Protein AF-A0A656DBI5-F1 (afdb_monomer)

pLDDT: mean 86.2, std 16.29, range [46.56, 98.88]

Nearest PDB structures (foldseek):
  2huc-assembly1_A  TM=2.716E-01  e=6.918E+00  Bacillus cereus
  2ffz-assembly1_A  TM=2.554E-01  e=7.326E+00  Bacillus cereus
  1p6e-assembly1_A  TM=2.555E-01  e=6.534E+00  Bacillus cereus
  1ah7-assembly1_A  TM=2.561E-01  e=8.698E+00  Bacillus cereus

Organism: Kryptobacter tengchongensis (NCBI:txid1643429)

Radius of gyration: 21.52 Å; Cα contacts (8 Å, |Δi|>4): 157; chains: 1; bounding box: 31×45×91 Å

Foldseek 3Di:
DDDDPPPVDPPPPPDQDPVNLLVLLVVLCVVLLNDSVVLVVQLCVQPNQDADQPVPDDDDPPPDAFAATSNRADCDPPPHHLLVQLCVQVVHDSVCLRPPNSSVSNSNSSVVSVVCVVVVHDRPVVVVVVVVVVVVVVVVVVVVD

Structure (mmCIF, N/CA/C/O backbone):
data_AF-A0A656DBI5-F1
#
_entry.id   AF-A0A656DBI5-F1
#
loop_
_atom_site.group_PDB
_atom_site.id
_atom_site.type_symbol
_atom_site.label_atom_id
_atom_site.label_alt_id
_atom_site.label_comp_id
_atom_site.label_asym_id
_atom_site.label_entity_id
_atom_site.label_seq_id
_atom_site.pdbx_PDB_ins_code
_atom_site.Cartn_x
_atom_site.Cartn_y
_atom_site.Cartn_z
_atom_site.occupancy
_atom_site.B_iso_or_equiv
_atom_site.auth_s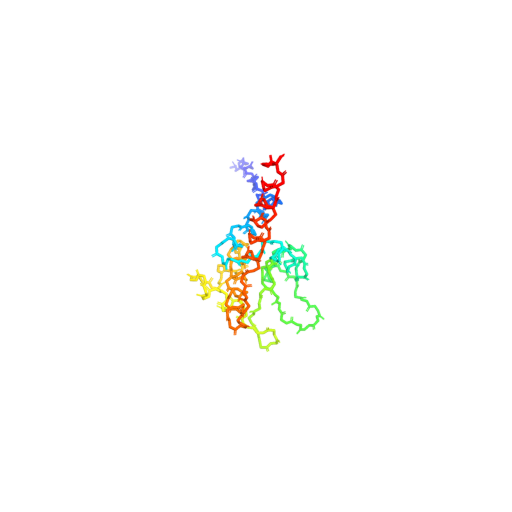eq_id
_atom_site.auth_comp_id
_atom_site.auth_asym_id
_atom_site.auth_atom_id
_atom_site.pdbx_PDB_model_num
ATOM 1 N N . MET A 1 1 ? 15.686 26.513 -46.715 1.00 46.56 1 MET A N 1
ATOM 2 C CA . MET A 1 1 ? 16.765 26.598 -45.704 1.00 46.56 1 MET A CA 1
ATOM 3 C C . MET A 1 1 ? 16.129 26.679 -44.322 1.00 46.56 1 MET A C 1
ATOM 5 O O . MET A 1 1 ? 15.523 27.685 -43.984 1.00 46.56 1 MET A O 1
ATOM 9 N N . ARG A 1 2 ? 16.149 25.558 -43.598 1.00 46.88 2 ARG A N 1
ATOM 10 C CA . ARG A 1 2 ? 15.381 25.271 -42.378 1.00 46.88 2 ARG A CA 1
ATOM 11 C C . ARG A 1 2 ? 16.199 25.726 -41.164 1.00 46.88 2 ARG A C 1
ATOM 13 O O . ARG A 1 2 ? 17.145 25.047 -40.781 1.00 46.88 2 ARG A O 1
ATOM 20 N N . ARG A 1 3 ? 15.895 26.908 -40.619 1.00 49.44 3 ARG A N 1
ATOM 21 C CA . ARG A 1 3 ? 16.578 27.469 -39.443 1.00 49.44 3 ARG A CA 1
ATOM 22 C C . ARG A 1 3 ? 15.831 27.097 -38.157 1.00 49.44 3 ARG A C 1
ATOM 24 O O . ARG A 1 3 ? 14.730 27.571 -37.925 1.00 49.44 3 ARG A O 1
ATOM 31 N N . LEU A 1 4 ? 16.473 26.218 -37.384 1.00 52.12 4 LEU A N 1
ATOM 32 C CA . LEU A 1 4 ? 16.567 26.203 -35.919 1.00 52.12 4 LEU A CA 1
ATOM 33 C C . LEU A 1 4 ? 15.300 26.580 -35.116 1.00 52.12 4 LEU A C 1
ATOM 35 O O . LEU A 1 4 ? 15.145 27.710 -34.669 1.00 52.12 4 LEU A O 1
ATOM 39 N N . ILE A 1 5 ? 14.454 25.587 -34.831 1.00 51.84 5 ILE A N 1
ATOM 40 C CA . ILE A 1 5 ? 13.589 25.594 -33.641 1.00 51.84 5 ILE A CA 1
ATOM 41 C C . ILE A 1 5 ? 14.262 24.656 -32.638 1.00 51.84 5 ILE A C 1
ATOM 43 O O . ILE A 1 5 ? 13.976 23.463 -32.599 1.00 51.84 5 ILE A O 1
ATOM 47 N N . ILE A 1 6 ? 15.220 25.178 -31.873 1.00 51.91 6 ILE A N 1
ATOM 48 C CA . ILE A 1 6 ? 15.664 24.536 -30.630 1.00 51.91 6 ILE A CA 1
ATOM 49 C C . ILE A 1 6 ? 14.805 25.157 -29.529 1.00 51.91 6 ILE A C 1
ATOM 51 O O . ILE A 1 6 ? 15.242 26.013 -28.772 1.00 51.91 6 ILE A O 1
ATOM 55 N N . ILE A 1 7 ? 13.535 24.758 -29.495 1.00 51.81 7 ILE A N 1
ATOM 56 C CA . ILE A 1 7 ? 12.741 24.780 -28.267 1.00 51.81 7 ILE A CA 1
ATOM 57 C C . ILE A 1 7 ? 12.871 23.355 -27.742 1.00 51.81 7 ILE A C 1
ATOM 59 O O . ILE A 1 7 ? 12.021 22.502 -27.977 1.00 51.81 7 ILE A O 1
ATOM 63 N N . PHE A 1 8 ? 14.037 23.055 -27.170 1.00 52.19 8 PHE A N 1
ATOM 64 C CA . PHE A 1 8 ? 14.272 21.783 -26.505 1.00 52.19 8 PHE A CA 1
ATOM 65 C C . PHE A 1 8 ? 13.595 21.898 -25.144 1.00 52.19 8 PHE A C 1
ATOM 67 O O . PHE A 1 8 ? 14.080 22.577 -24.242 1.00 52.19 8 PHE A O 1
ATOM 74 N N . THR A 1 9 ? 12.392 21.346 -25.079 1.00 56.62 9 THR A N 1
ATOM 75 C CA . THR A 1 9 ? 11.499 21.277 -23.929 1.00 56.62 9 THR A CA 1
ATOM 76 C C . THR A 1 9 ? 12.289 20.930 -22.669 1.00 56.62 9 THR A C 1
ATOM 78 O O . THR A 1 9 ? 12.731 19.796 -22.492 1.00 56.62 9 THR A O 1
ATOM 81 N N . LEU A 1 10 ? 12.463 21.908 -21.778 1.00 54.78 10 LEU A N 1
ATOM 82 C CA . LEU A 1 10 ? 12.884 21.662 -20.407 1.00 54.78 10 LEU A CA 1
ATOM 83 C C . LEU A 1 10 ? 11.709 20.955 -19.721 1.00 54.78 10 LEU A C 1
ATOM 85 O O . LEU A 1 10 ? 10.798 21.596 -19.201 1.00 54.78 10 LEU A O 1
ATOM 89 N N . PHE A 1 11 ? 11.665 19.628 -19.824 1.00 58.16 11 PHE A N 1
ATOM 90 C CA . PHE A 1 11 ? 10.709 18.806 -19.096 1.00 58.16 11 PHE A CA 1
ATOM 91 C C . PHE A 1 11 ? 11.060 18.958 -17.612 1.00 58.16 11 PHE A C 1
ATOM 93 O O . PHE A 1 11 ? 12.041 18.387 -17.140 1.00 58.16 11 PHE A O 1
ATOM 100 N N . LEU A 1 12 ? 10.329 19.825 -16.904 1.00 51.56 12 LEU A N 1
ATOM 101 C CA . LEU A 1 12 ? 10.424 19.969 -15.455 1.00 51.56 12 LEU A CA 1
ATOM 102 C C . LEU A 1 12 ? 10.177 18.588 -14.849 1.00 51.56 12 LEU A C 1
ATOM 104 O O . LEU A 1 12 ? 9.055 18.087 -14.867 1.00 51.56 12 LEU A O 1
ATOM 108 N N . TYR A 1 13 ? 11.236 17.951 -14.356 1.00 54.81 13 TYR A N 1
ATOM 109 C CA . TYR A 1 13 ? 11.127 16.692 -13.637 1.00 54.81 13 TYR A CA 1
ATOM 110 C C . TYR A 1 13 ? 10.511 17.012 -12.273 1.00 54.81 13 TYR A C 1
ATOM 112 O O . TYR A 1 13 ? 11.213 17.338 -11.317 1.00 54.81 13 TYR A O 1
ATOM 120 N N . VAL A 1 14 ? 9.181 16.983 -12.192 1.00 59.41 14 VAL A N 1
ATOM 121 C CA . VAL A 1 14 ? 8.465 17.099 -10.920 1.00 59.41 14 VAL A CA 1
ATOM 122 C C . VAL A 1 14 ? 8.581 15.743 -10.225 1.00 59.41 14 VAL A C 1
ATOM 124 O O . VAL A 1 14 ? 7.747 14.861 -10.400 1.00 59.41 14 VAL A O 1
ATOM 127 N N . GLY A 1 15 ? 9.694 15.525 -9.524 1.00 65.56 15 GLY A N 1
ATOM 128 C CA . GLY A 1 15 ? 9.832 14.384 -8.621 1.00 65.56 15 GLY A CA 1
ATOM 129 C C . GLY A 1 15 ? 8.878 14.530 -7.434 1.00 65.56 15 GLY A C 1
ATOM 130 O O . GLY A 1 15 ? 8.561 15.648 -7.030 1.00 65.56 15 GLY A O 1
ATOM 131 N N . VAL A 1 16 ? 8.425 13.412 -6.863 1.00 77.44 16 VAL A N 1
ATOM 132 C CA . VAL A 1 16 ? 7.678 13.428 -5.596 1.00 77.44 16 VAL A CA 1
ATOM 133 C C . VAL A 1 16 ? 8.620 13.915 -4.496 1.00 77.44 16 VAL A C 1
ATOM 135 O O . VAL A 1 16 ? 9.683 13.327 -4.287 1.00 77.44 16 VAL A O 1
ATOM 138 N N . SER A 1 17 ? 8.256 15.002 -3.811 1.00 86.94 17 SER A N 1
ATOM 139 C CA . SER A 1 17 ? 9.034 15.498 -2.676 1.00 86.94 17 SER A CA 1
ATOM 140 C C . SER A 1 17 ? 8.859 14.588 -1.453 1.00 86.94 17 SER A C 1
ATOM 142 O O . SER A 1 17 ? 7.872 13.858 -1.337 1.00 86.94 17 SER A O 1
ATOM 144 N N . ALA A 1 18 ? 9.799 14.636 -0.505 1.00 86.38 18 ALA A N 1
ATOM 145 C CA . ALA A 1 18 ? 9.667 13.889 0.749 1.00 86.38 18 ALA A CA 1
ATOM 146 C C . ALA A 1 18 ? 8.406 14.299 1.538 1.00 86.38 18 ALA A C 1
ATOM 148 O O . ALA A 1 18 ? 7.759 13.449 2.152 1.00 86.38 18 ALA A O 1
ATOM 149 N N . ASP A 1 19 ? 8.026 15.578 1.471 1.00 90.62 19 ASP A N 1
ATOM 150 C CA . ASP A 1 19 ? 6.822 16.102 2.118 1.00 90.62 19 ASP A CA 1
ATOM 151 C C . ASP A 1 19 ? 5.542 15.557 1.467 1.00 90.62 19 ASP A C 1
ATOM 153 O O . ASP A 1 19 ? 4.614 15.149 2.173 1.00 90.62 19 ASP A O 1
ATOM 157 N N . ASP A 1 20 ? 5.505 15.471 0.133 1.00 92.38 20 ASP A N 1
ATOM 158 C CA . ASP A 1 20 ? 4.381 14.870 -0.596 1.00 92.38 20 ASP A CA 1
ATOM 159 C C . ASP A 1 20 ? 4.247 13.379 -0.283 1.00 92.38 20 ASP A C 1
ATOM 161 O O . ASP A 1 20 ? 3.145 12.887 -0.033 1.00 92.38 20 ASP A O 1
ATOM 165 N N . LEU A 1 21 ? 5.371 12.660 -0.227 1.00 95.50 21 LEU A N 1
ATOM 166 C CA . LEU A 1 21 ? 5.380 11.242 0.109 1.00 95.50 21 LEU A CA 1
ATOM 167 C C . LEU A 1 21 ? 4.860 10.993 1.533 1.00 95.50 21 LEU A C 1
ATOM 169 O O . LEU A 1 21 ? 3.989 10.144 1.738 1.00 95.50 21 LEU A O 1
ATOM 173 N N . LYS A 1 22 ? 5.333 11.770 2.513 1.00 96.69 22 LYS A N 1
ATOM 174 C CA . LYS A 1 22 ? 4.832 11.710 3.892 1.00 96.69 22 LYS A CA 1
ATOM 175 C C . LYS A 1 22 ? 3.328 11.982 3.954 1.00 96.69 22 LYS A C 1
ATOM 177 O O . LYS A 1 22 ? 2.587 11.277 4.640 1.00 96.69 22 LYS A O 1
ATOM 182 N N . LYS A 1 23 ? 2.852 12.974 3.197 1.00 97.44 23 LYS A N 1
ATOM 183 C CA . LYS A 1 23 ? 1.423 13.289 3.090 1.00 97.44 23 LYS A CA 1
ATOM 184 C C . LYS A 1 23 ? 0.621 12.127 2.501 1.00 97.44 23 LYS A C 1
ATOM 186 O O . LYS A 1 23 ? -0.473 11.852 2.986 1.00 97.44 23 LYS A O 1
ATOM 191 N N . TYR A 1 24 ? 1.139 11.425 1.498 1.00 98.38 24 TYR A N 1
ATOM 192 C CA . TYR A 1 24 ? 0.473 10.254 0.925 1.00 98.38 24 TYR A CA 1
ATOM 193 C C . TYR A 1 24 ? 0.324 9.102 1.917 1.00 98.38 24 TYR A C 1
ATOM 195 O O . TYR A 1 24 ? -0.762 8.520 1.998 1.00 98.38 24 TYR A O 1
ATOM 203 N N . PHE A 1 25 ? 1.358 8.814 2.710 1.00 98.50 25 PHE A N 1
ATOM 204 C CA . PHE A 1 25 ? 1.253 7.835 3.794 1.00 98.50 25 PHE A CA 1
ATOM 205 C C . PHE A 1 25 ? 0.205 8.241 4.827 1.00 98.50 25 PHE A C 1
ATOM 207 O O . PHE A 1 25 ? -0.624 7.413 5.202 1.00 98.50 25 PHE A O 1
ATOM 214 N N . GLN A 1 26 ? 0.185 9.516 5.226 1.00 98.25 26 GLN A N 1
ATOM 215 C CA . GLN A 1 26 ? -0.815 10.035 6.157 1.00 98.25 26 GLN A CA 1
ATOM 216 C C . GLN A 1 26 ? -2.239 9.877 5.609 1.00 98.25 26 GLN A C 1
ATOM 218 O O . GLN A 1 26 ? -3.092 9.304 6.280 1.00 98.25 26 GLN A O 1
ATOM 223 N N . LEU A 1 27 ? -2.487 10.316 4.371 1.00 98.38 27 LEU A N 1
ATOM 224 C CA . LEU A 1 27 ? -3.815 10.256 3.757 1.00 98.38 27 LEU A CA 1
ATOM 225 C C . LEU A 1 27 ? -4.329 8.817 3.619 1.00 98.38 27 LEU A C 1
ATOM 227 O O . LEU A 1 27 ? -5.479 8.545 3.951 1.00 98.38 27 LEU A O 1
ATOM 231 N N . ALA A 1 28 ? -3.491 7.8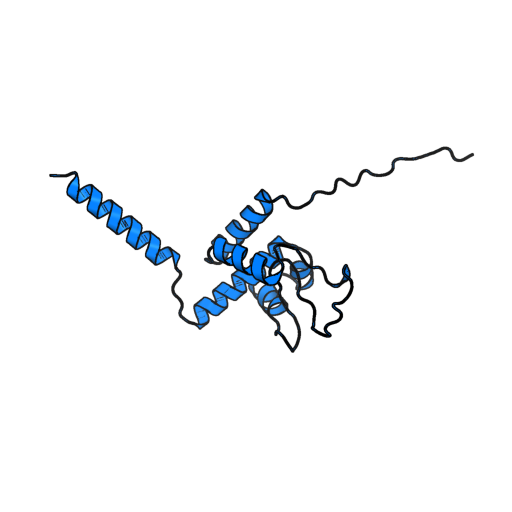90 3.147 1.00 98.56 28 ALA A N 1
ATOM 232 C CA . ALA A 1 28 ? -3.875 6.483 3.039 1.00 98.56 28 ALA A CA 1
ATOM 233 C C . ALA A 1 28 ? -4.063 5.834 4.421 1.00 98.56 28 ALA A C 1
ATOM 235 O O . ALA A 1 28 ? -4.983 5.038 4.625 1.00 98.56 28 ALA A O 1
ATOM 236 N N . GLY A 1 29 ? -3.209 6.186 5.382 1.00 97.38 29 GLY A N 1
ATOM 237 C CA . GLY A 1 29 ? -3.319 5.720 6.756 1.00 97.38 29 GLY A CA 1
ATOM 238 C C . GLY A 1 29 ? -4.633 6.143 7.412 1.00 97.38 29 GLY A C 1
ATOM 239 O O . GLY A 1 29 ? -5.332 5.307 7.990 1.00 97.38 29 GLY A O 1
ATOM 240 N N . ASP A 1 30 ? -5.020 7.407 7.246 1.00 96.75 30 ASP A N 1
ATOM 241 C CA . ASP A 1 30 ? -6.290 7.945 7.739 1.00 96.75 30 ASP A CA 1
ATOM 242 C C . ASP A 1 30 ? -7.494 7.283 7.059 1.00 96.75 30 ASP A C 1
ATOM 244 O O . ASP A 1 30 ? -8.450 6.898 7.737 1.00 96.75 30 ASP A O 1
ATOM 248 N N . GLU A 1 31 ? -7.426 7.084 5.739 1.00 97.81 31 GLU A N 1
ATOM 249 C CA . GLU A 1 31 ? -8.491 6.454 4.953 1.00 97.81 31 GLU A CA 1
ATOM 250 C C . GLU A 1 31 ? -8.800 5.025 5.432 1.00 97.81 31 GLU A C 1
ATOM 252 O O . GLU A 1 31 ? -9.962 4.670 5.649 1.00 97.81 31 GLU A O 1
ATOM 257 N N . PHE A 1 32 ? -7.769 4.204 5.652 1.00 96.81 32 PHE A N 1
ATOM 258 C CA . PHE A 1 32 ? -7.942 2.785 5.994 1.00 96.81 32 PHE A CA 1
ATOM 259 C C . PHE A 1 32 ? -7.782 2.485 7.494 1.00 96.81 32 PHE A C 1
ATOM 261 O O . PHE A 1 32 ? -8.040 1.367 7.955 1.00 96.81 32 PHE A O 1
ATOM 268 N N . GLY A 1 33 ? -7.435 3.489 8.301 1.00 94.19 33 GLY A N 1
ATOM 269 C CA . GLY A 1 33 ? -7.178 3.351 9.733 1.00 94.19 33 GLY A CA 1
ATOM 270 C C . GLY A 1 33 ? -5.926 2.528 10.043 1.00 94.19 33 GLY A C 1
ATOM 271 O O . GLY A 1 33 ? -5.939 1.738 10.993 1.00 94.19 33 GLY A O 1
ATOM 272 N N . VAL A 1 34 ? -4.880 2.701 9.236 1.00 95.12 34 VAL A N 1
ATOM 273 C CA . VAL A 1 34 ? -3.551 2.097 9.399 1.00 95.12 34 VAL A CA 1
ATOM 274 C C . VAL A 1 34 ? -2.569 3.211 9.789 1.00 95.12 34 VAL A C 1
ATOM 276 O O . VAL A 1 34 ? -2.599 4.260 9.160 1.00 95.12 34 VAL A O 1
ATOM 279 N N . PRO A 1 35 ? -1.707 3.046 10.808 1.00 95.44 35 PRO A N 1
ATOM 280 C CA . PRO A 1 35 ? -0.734 4.083 11.158 1.00 95.44 35 PRO A CA 1
ATOM 281 C C . PRO A 1 35 ? 0.184 4.426 9.977 1.00 95.44 35 PRO A C 1
ATOM 283 O O . PRO A 1 35 ? 0.721 3.515 9.341 1.00 95.44 35 PRO A O 1
ATOM 286 N N . ALA A 1 36 ? 0.379 5.716 9.700 1.00 96.81 36 ALA A N 1
ATOM 287 C CA . ALA A 1 36 ? 1.226 6.177 8.599 1.00 96.81 36 ALA A CA 1
ATOM 288 C C . ALA A 1 36 ? 2.666 5.666 8.753 1.00 96.81 36 ALA A C 1
ATOM 290 O O . ALA A 1 36 ? 3.254 5.164 7.800 1.00 96.81 36 ALA A O 1
ATOM 291 N N . GLU A 1 37 ? 3.176 5.649 9.984 1.00 96.25 37 GLU A N 1
ATOM 292 C CA . GLU A 1 37 ? 4.518 5.173 10.323 1.00 96.25 37 GLU A CA 1
ATOM 293 C C . GLU A 1 37 ? 4.701 3.682 10.008 1.00 96.25 37 GLU A C 1
ATOM 295 O O . GLU A 1 37 ? 5.795 3.239 9.660 1.00 96.25 37 GLU A O 1
ATOM 300 N N . LEU A 1 38 ? 3.625 2.889 10.097 1.00 97.06 38 LEU A N 1
ATOM 301 C CA . LEU A 1 38 ? 3.659 1.484 9.694 1.00 97.06 38 LEU A CA 1
ATOM 302 C C . LEU A 1 38 ? 3.757 1.354 8.170 1.00 97.06 38 LEU A C 1
ATOM 304 O O . LEU A 1 38 ? 4.522 0.524 7.683 1.00 97.06 38 LEU A O 1
ATOM 308 N N . LEU A 1 39 ? 3.012 2.172 7.420 1.00 98.50 39 LEU A N 1
ATOM 309 C CA . LEU A 1 39 ? 3.103 2.199 5.958 1.00 98.50 39 LEU A CA 1
ATOM 310 C C . LEU A 1 39 ? 4.500 2.647 5.505 1.00 98.50 39 LEU A C 1
ATOM 312 O O . LEU A 1 39 ? 5.090 2.008 4.635 1.00 98.50 39 LEU A O 1
ATOM 316 N N . GLU A 1 40 ? 5.061 3.673 6.149 1.00 98.25 40 GLU A N 1
ATOM 317 C CA . GLU A 1 40 ? 6.432 4.138 5.920 1.00 98.25 40 GLU A CA 1
ATOM 318 C C . GLU A 1 40 ? 7.459 3.028 6.176 1.00 98.25 40 GLU A C 1
ATOM 320 O O . GLU A 1 40 ? 8.338 2.802 5.342 1.00 98.25 40 GLU A O 1
ATOM 325 N N . ALA A 1 41 ? 7.341 2.301 7.292 1.00 98.50 41 ALA A N 1
ATOM 326 C CA . ALA A 1 41 ? 8.249 1.205 7.627 1.00 98.50 41 ALA A CA 1
ATOM 327 C C . ALA A 1 41 ? 8.176 0.053 6.611 1.00 98.50 41 ALA A C 1
ATOM 329 O O . ALA A 1 41 ? 9.210 -0.478 6.205 1.00 98.50 41 ALA A O 1
ATOM 330 N N . ILE A 1 42 ? 6.970 -0.316 6.169 1.00 98.38 42 ILE A N 1
ATOM 331 C CA . ILE A 1 42 ? 6.773 -1.359 5.153 1.00 98.38 42 ILE A CA 1
ATOM 332 C C . ILE A 1 42 ? 7.389 -0.928 3.819 1.00 98.38 42 ILE A C 1
ATOM 334 O O . ILE A 1 42 ? 8.143 -1.697 3.224 1.00 98.38 42 ILE A O 1
ATOM 338 N N . ALA A 1 43 ? 7.134 0.306 3.379 1.00 98.50 43 ALA A N 1
ATOM 339 C CA . ALA A 1 43 ? 7.726 0.852 2.161 1.00 98.50 43 ALA A CA 1
ATOM 340 C C . ALA A 1 43 ? 9.264 0.868 2.220 1.00 98.50 43 ALA A C 1
ATOM 342 O O . ALA A 1 43 ? 9.941 0.530 1.247 1.00 98.50 43 ALA A O 1
ATOM 343 N N . PHE A 1 44 ? 9.842 1.199 3.379 1.00 98.12 44 PHE A N 1
ATOM 344 C CA . PHE A 1 44 ? 11.289 1.139 3.561 1.00 98.12 44 PHE A CA 1
ATOM 345 C C . PHE A 1 44 ? 11.834 -0.283 3.434 1.00 98.12 44 PHE A C 1
ATOM 347 O O . PHE A 1 44 ? 12.813 -0.504 2.724 1.00 98.12 44 PHE A O 1
ATOM 354 N N . VAL A 1 45 ? 11.219 -1.245 4.124 1.00 98.25 45 VAL A N 1
ATOM 355 C CA . VAL A 1 45 ? 11.679 -2.640 4.130 1.00 98.25 45 VAL A CA 1
ATOM 356 C C . VAL A 1 45 ? 11.553 -3.269 2.746 1.00 98.25 45 VAL A C 1
ATOM 358 O O . VAL A 1 45 ? 12.478 -3.955 2.314 1.00 98.25 45 VAL A O 1
ATOM 361 N N . ASN A 1 46 ? 10.449 -3.011 2.045 1.00 96.50 46 ASN A N 1
ATOM 362 C CA . ASN A 1 46 ? 10.181 -3.636 0.755 1.00 96.50 46 ASN A CA 1
ATOM 363 C C . ASN A 1 46 ? 10.977 -3.000 -0.383 1.00 96.50 46 ASN A C 1
ATOM 365 O O . ASN A 1 46 ? 11.536 -3.722 -1.206 1.00 96.50 46 ASN A O 1
ATOM 369 N N . THR A 1 47 ? 11.040 -1.668 -0.449 1.00 96.25 47 THR A N 1
ATOM 370 C CA . THR A 1 47 ? 11.587 -0.987 -1.635 1.00 96.25 47 THR A CA 1
ATOM 371 C C . THR A 1 47 ? 12.503 0.184 -1.319 1.00 96.25 47 THR A C 1
ATOM 373 O O . THR A 1 47 ? 12.925 0.890 -2.232 1.00 96.25 47 THR A O 1
ATOM 376 N N . ARG A 1 48 ? 12.833 0.424 -0.043 1.00 96.44 48 ARG A N 1
ATOM 377 C CA . ARG A 1 48 ? 13.598 1.607 0.392 1.00 96.44 48 ARG A CA 1
ATOM 378 C C . ARG A 1 48 ? 12.932 2.920 -0.042 1.00 96.44 48 ARG A C 1
ATOM 380 O O . ARG A 1 48 ? 13.627 3.866 -0.399 1.00 96.44 48 ARG A O 1
ATOM 387 N N . TRP A 1 49 ? 11.595 2.958 -0.019 1.00 96.44 49 TRP A N 1
ATOM 388 C CA . TRP A 1 49 ? 10.765 4.068 -0.519 1.00 96.44 49 TRP A CA 1
ATOM 389 C C . TRP A 1 49 ? 10.904 4.365 -2.020 1.00 96.44 49 TRP A C 1
ATOM 391 O O . TRP A 1 49 ? 10.441 5.403 -2.491 1.00 96.44 49 TRP A O 1
ATOM 401 N N . VAL A 1 50 ? 11.495 3.457 -2.797 1.00 94.62 50 VAL A N 1
ATOM 402 C CA . VAL A 1 50 ? 11.562 3.589 -4.254 1.00 94.62 50 VAL A CA 1
ATOM 403 C C . VAL A 1 50 ? 10.273 3.053 -4.861 1.00 94.62 50 VAL A C 1
ATOM 405 O O . VAL A 1 50 ? 9.834 1.950 -4.538 1.00 94.62 50 VAL A O 1
ATOM 408 N N . HIS A 1 51 ? 9.657 3.827 -5.752 1.00 96.00 51 HIS A N 1
ATOM 409 C CA . HIS A 1 51 ? 8.526 3.350 -6.538 1.00 96.00 51 HIS A CA 1
ATOM 410 C C . HIS A 1 51 ? 9.038 2.498 -7.704 1.00 96.00 51 HIS A C 1
ATOM 412 O O . HIS A 1 51 ? 9.671 3.017 -8.622 1.00 96.00 51 HIS A O 1
ATOM 418 N N . ILE A 1 52 ? 8.814 1.186 -7.627 1.00 95.12 52 ILE A N 1
ATOM 419 C CA . ILE A 1 52 ? 9.334 0.217 -8.594 1.00 95.12 52 ILE A CA 1
ATOM 420 C C . ILE A 1 52 ? 8.334 0.037 -9.741 1.00 95.12 52 ILE A C 1
ATOM 422 O O . ILE A 1 52 ? 7.216 -0.421 -9.526 1.00 95.12 52 ILE A O 1
ATOM 426 N N . GLU A 1 53 ? 8.761 0.334 -10.965 1.00 95.62 53 GLU A N 1
ATOM 427 C CA . GLU A 1 53 ? 8.065 -0.038 -12.203 1.00 95.62 53 GLU A CA 1
ATOM 428 C C . GLU A 1 53 ? 8.958 -1.042 -12.946 1.00 95.62 53 GLU A C 1
ATOM 430 O O . GLU A 1 53 ? 9.887 -0.617 -13.639 1.00 95.62 53 GLU A O 1
ATOM 435 N N . PRO A 1 54 ? 8.758 -2.362 -12.759 1.00 92.75 54 PRO A N 1
ATOM 436 C CA . PRO A 1 54 ? 9.657 -3.392 -13.283 1.00 92.75 54 PRO A CA 1
ATOM 437 C C . PRO A 1 54 ? 9.892 -3.301 -14.789 1.00 92.75 54 PRO A C 1
ATOM 439 O O . PRO A 1 54 ? 10.983 -3.598 -15.257 1.00 92.75 54 PRO A O 1
ATOM 442 N N . GLU A 1 55 ? 8.903 -2.829 -15.547 1.00 91.12 55 GLU A N 1
ATOM 443 C CA . GLU A 1 55 ? 8.992 -2.642 -16.996 1.00 91.12 55 GLU A CA 1
ATOM 444 C C . GLU A 1 55 ? 10.008 -1.560 -17.405 1.00 91.12 55 GLU A C 1
ATOM 446 O O . GLU A 1 55 ? 10.397 -1.486 -18.570 1.00 91.12 55 GLU A O 1
ATOM 451 N N . LYS A 1 56 ? 10.433 -0.711 -16.461 1.00 90.69 56 LYS A N 1
ATOM 452 C CA . LYS A 1 56 ? 11.439 0.345 -16.650 1.00 90.69 56 LYS A CA 1
ATOM 453 C C . LYS A 1 56 ? 12.808 -0.023 -16.070 1.00 90.69 56 LYS A C 1
ATOM 455 O O . LYS A 1 56 ? 13.708 0.816 -16.087 1.00 90.69 56 LYS A O 1
ATOM 460 N N . LEU A 1 57 ? 12.960 -1.224 -15.515 1.00 86.56 57 LEU A N 1
ATOM 461 C CA . LEU A 1 57 ? 14.161 -1.664 -14.810 1.00 86.56 57 LEU A CA 1
ATOM 462 C C . LEU A 1 57 ? 14.718 -2.941 -15.435 1.00 86.56 57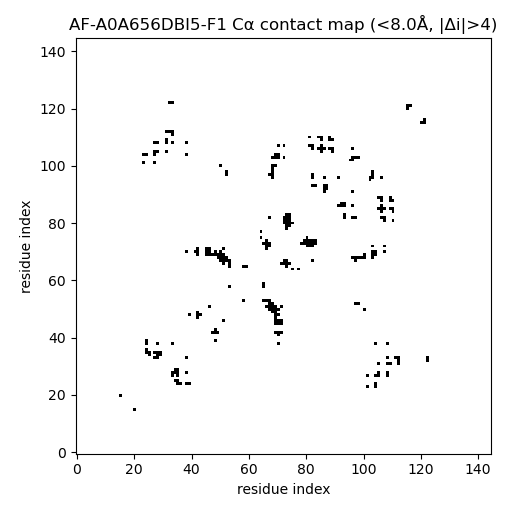 LEU A C 1
ATOM 464 O O . LEU A 1 57 ? 13.993 -3.740 -16.022 1.00 86.56 57 LEU A O 1
ATOM 468 N N . GLU A 1 58 ? 16.020 -3.152 -15.260 1.00 86.44 58 GLU A N 1
ATOM 469 C CA . GLU A 1 58 ? 16.632 -4.429 -15.610 1.00 86.44 58 GLU A CA 1
ATOM 470 C C . GLU A 1 58 ? 16.083 -5.542 -14.700 1.00 86.44 58 GLU A C 1
ATOM 472 O O . GLU A 1 58 ? 16.035 -5.360 -13.474 1.00 86.44 58 GLU A O 1
ATOM 477 N N . PRO A 1 59 ? 15.679 -6.698 -15.257 1.00 82.12 59 PRO A N 1
ATOM 478 C CA . PRO A 1 59 ? 15.194 -7.816 -14.463 1.00 82.12 59 PRO A CA 1
ATOM 479 C C . PRO A 1 59 ? 16.229 -8.278 -13.436 1.00 82.12 59 PRO A C 1
ATOM 481 O O . PRO A 1 59 ? 17.426 -8.363 -13.712 1.00 82.12 59 PRO A O 1
ATOM 484 N N . ALA A 1 60 ? 15.765 -8.639 -12.241 1.00 80.75 60 ALA A N 1
ATOM 485 C CA . ALA A 1 60 ? 16.649 -9.168 -11.216 1.00 80.75 60 ALA A CA 1
ATOM 486 C C . ALA A 1 60 ? 17.244 -10.523 -11.652 1.00 80.75 60 ALA A C 1
ATOM 488 O O . ALA A 1 60 ? 16.519 -11.468 -11.964 1.00 80.75 60 ALA A O 1
ATOM 489 N N . CYS A 1 61 ? 18.571 -10.666 -11.578 1.00 82.25 61 CYS A N 1
ATOM 490 C CA . CYS A 1 61 ? 19.295 -11.901 -11.925 1.00 82.25 61 CYS A CA 1
ATOM 491 C C . CYS A 1 61 ? 19.106 -13.056 -10.916 1.00 82.25 61 CYS A C 1
ATOM 493 O O . CYS A 1 61 ? 19.943 -13.951 -10.824 1.00 82.25 61 CYS A O 1
ATOM 495 N N . ASN A 1 62 ? 18.045 -13.025 -10.109 1.00 85.88 62 ASN A N 1
ATOM 496 C CA . ASN A 1 62 ? 17.765 -13.985 -9.040 1.00 85.88 62 ASN A CA 1
ATOM 497 C C . ASN A 1 62 ? 16.571 -14.906 -9.352 1.00 85.88 62 ASN A C 1
ATOM 499 O O . ASN A 1 62 ? 16.208 -15.721 -8.505 1.00 85.88 62 ASN A O 1
ATOM 503 N N . GLY A 1 63 ? 15.955 -14.760 -10.533 1.00 85.81 63 GLY A N 1
ATOM 504 C CA . GLY A 1 63 ? 14.820 -15.573 -10.980 1.00 85.81 63 GLY A CA 1
ATOM 505 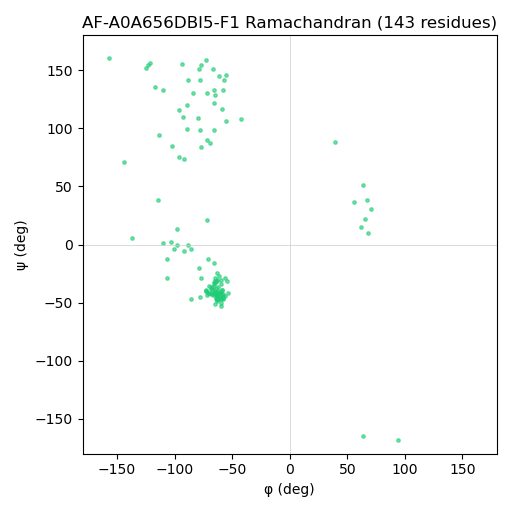C C . GLY A 1 63 ? 13.524 -15.352 -10.196 1.00 85.81 63 GLY A C 1
ATOM 506 O O . GLY A 1 63 ? 12.585 -16.126 -10.357 1.00 85.81 63 GLY A O 1
ATOM 507 N N . LYS A 1 64 ? 13.462 -14.331 -9.333 1.00 88.50 64 LYS A N 1
ATOM 508 C CA . LYS A 1 64 ? 12.267 -14.024 -8.543 1.00 88.50 64 LYS A CA 1
ATOM 509 C C . LYS A 1 64 ? 11.335 -13.091 -9.323 1.00 88.50 64 LYS A C 1
ATOM 511 O O . LYS A 1 64 ? 11.835 -12.168 -9.971 1.00 88.50 64 LYS A O 1
ATOM 516 N N . PRO A 1 65 ? 10.007 -13.281 -9.229 1.00 91.50 65 PRO A N 1
ATOM 517 C CA . PRO A 1 65 ? 9.045 -12.322 -9.759 1.00 91.50 65 PRO A CA 1
ATOM 518 C C . PRO A 1 65 ? 9.268 -10.910 -9.194 1.00 91.50 65 PRO A C 1
ATOM 520 O O . PRO A 1 65 ? 9.679 -10.770 -8.035 1.00 91.50 65 PRO A O 1
ATOM 523 N N . PRO A 1 66 ? 9.026 -9.857 -9.992 1.00 92.56 66 PRO A N 1
ATOM 524 C CA . PRO A 1 66 ? 9.249 -8.491 -9.553 1.00 92.56 66 PRO A CA 1
ATOM 525 C C . PRO A 1 66 ? 8.131 -7.997 -8.625 1.00 92.56 66 PRO A C 1
ATOM 527 O O . PRO A 1 66 ? 6.987 -8.437 -8.711 1.00 92.56 66 PRO A O 1
ATOM 530 N N . ALA A 1 67 ? 8.465 -7.029 -7.773 1.00 95.62 67 ALA A N 1
ATOM 531 C CA . ALA A 1 67 ? 7.497 -6.280 -6.977 1.00 95.62 67 ALA A CA 1
ATOM 532 C C . ALA A 1 67 ? 7.081 -4.984 -7.698 1.00 95.62 67 ALA A C 1
ATOM 534 O O . ALA A 1 67 ? 7.857 -4.433 -8.479 1.00 95.62 67 ALA A O 1
ATOM 535 N N . TYR A 1 68 ? 5.894 -4.464 -7.389 1.00 97.88 68 TYR A N 1
ATOM 536 C CA . TYR A 1 68 ? 5.320 -3.263 -7.999 1.00 97.88 68 TYR A CA 1
ATOM 537 C C . TYR A 1 68 ? 5.102 -2.132 -6.991 1.00 97.88 68 TYR A C 1
ATOM 539 O O . TYR A 1 68 ? 4.523 -2.307 -5.910 1.00 97.88 68 TYR A O 1
ATOM 547 N N . GLY A 1 69 ? 5.492 -0.934 -7.416 1.00 97.81 69 GLY A N 1
ATOM 548 C CA . GLY A 1 69 ? 5.355 0.327 -6.709 1.00 97.81 69 GLY A CA 1
ATOM 549 C C . GLY A 1 69 ? 6.1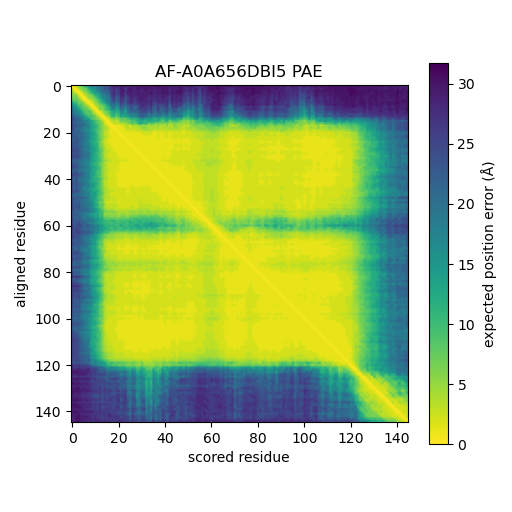46 0.404 -5.405 1.00 97.81 69 GLY A C 1
ATOM 550 O O . GLY A 1 69 ? 7.070 -0.364 -5.166 1.00 97.81 69 GLY A O 1
ATOM 551 N N . ILE A 1 70 ? 5.812 1.389 -4.573 1.00 98.25 70 ILE A N 1
ATOM 552 C CA . ILE A 1 70 ? 6.572 1.748 -3.365 1.00 98.25 70 ILE A CA 1
ATOM 553 C C . ILE A 1 70 ? 6.302 0.822 -2.174 1.00 98.25 70 ILE A C 1
ATOM 555 O O . ILE A 1 70 ? 7.096 0.737 -1.245 1.00 98.25 70 ILE A O 1
ATOM 559 N N . MET A 1 71 ? 5.179 0.112 -2.190 1.00 98.69 71 MET A N 1
ATOM 560 C CA . MET A 1 71 ? 4.812 -0.819 -1.127 1.00 98.69 71 MET A CA 1
ATOM 561 C C . MET A 1 71 ? 5.296 -2.243 -1.405 1.00 98.69 71 MET A C 1
ATOM 563 O O . MET A 1 71 ? 5.144 -3.100 -0.536 1.00 98.69 71 MET A O 1
ATOM 567 N N . GLY A 1 72 ? 5.873 -2.500 -2.585 1.00 98.00 72 GLY A N 1
ATOM 568 C CA . GLY A 1 72 ? 6.332 -3.824 -3.001 1.00 98.00 72 GLY A CA 1
ATOM 569 C C . GLY A 1 72 ? 5.187 -4.830 -3.132 1.00 98.00 72 GLY A C 1
ATOM 570 O O . GLY A 1 72 ? 5.228 -5.897 -2.528 1.00 98.00 72 GLY A O 1
ATOM 571 N N . LEU A 1 73 ? 4.130 -4.469 -3.864 1.00 98.56 73 LEU A N 1
ATOM 572 C CA . LEU A 1 73 ? 2.987 -5.358 -4.099 1.00 98.56 73 LEU A CA 1
ATOM 573 C C . LEU A 1 73 ? 3.311 -6.395 -5.183 1.00 98.56 73 LEU A C 1
ATOM 575 O O . LEU A 1 73 ? 4.089 -6.119 -6.090 1.00 98.56 73 LEU A O 1
ATOM 579 N N . HIS A 1 74 ? 2.687 -7.567 -5.108 1.00 98.00 74 HIS A N 1
ATOM 580 C CA . HIS A 1 74 ? 2.982 -8.722 -5.958 1.00 98.00 74 HIS A CA 1
ATOM 581 C C . HIS A 1 74 ? 1.742 -9.230 -6.693 1.00 98.00 74 HIS A C 1
ATOM 583 O O . HIS A 1 74 ? 0.615 -9.070 -6.214 1.00 98.00 74 HIS A O 1
ATOM 589 N N . ASP A 1 75 ? 1.965 -9.829 -7.858 1.00 97.06 75 ASP A N 1
ATOM 590 C CA . ASP A 1 75 ? 0.944 -10.535 -8.631 1.00 97.06 75 ASP A CA 1
ATOM 591 C C . ASP A 1 75 ? 1.566 -11.750 -9.317 1.00 97.06 75 ASP A C 1
ATOM 593 O O . ASP A 1 75 ? 1.830 -11.754 -10.520 1.00 97.06 75 ASP A O 1
ATOM 597 N N . ASP A 1 76 ? 1.893 -12.750 -8.505 1.00 95.81 76 ASP A N 1
ATOM 598 C CA . ASP A 1 76 ? 2.584 -13.960 -8.934 1.00 95.81 76 ASP A CA 1
ATOM 599 C C . ASP A 1 76 ? 2.327 -15.122 -7.959 1.00 95.81 76 ASP A C 1
ATOM 601 O O . ASP A 1 76 ? 1.966 -14.912 -6.801 1.00 95.81 76 ASP A O 1
ATOM 605 N N . ASP A 1 77 ? 2.545 -16.360 -8.405 1.00 95.44 77 ASP A N 1
ATOM 606 C CA . ASP A 1 77 ? 2.296 -17.559 -7.587 1.00 95.44 77 ASP A CA 1
ATOM 607 C C . ASP A 1 77 ? 3.310 -17.747 -6.439 1.00 95.44 77 ASP A C 1
ATOM 609 O O . ASP A 1 77 ? 3.100 -18.578 -5.553 1.00 95.44 77 ASP A O 1
ATOM 613 N N . TRP A 1 78 ? 4.425 -17.005 -6.435 1.00 94.56 78 TRP A N 1
ATOM 614 C CA . TRP A 1 78 ? 5.481 -17.141 -5.428 1.00 94.56 78 TRP A CA 1
ATOM 615 C C . TRP A 1 78 ? 5.191 -16.298 -4.181 1.00 94.56 78 TRP A C 1
ATOM 617 O O . TRP A 1 78 ? 5.328 -16.774 -3.052 1.00 94.56 78 TRP A O 1
ATOM 627 N N . PHE A 1 79 ? 4.814 -15.036 -4.379 1.00 95.06 79 PHE A N 1
ATOM 628 C CA . PHE A 1 79 ? 4.558 -14.051 -3.325 1.00 95.06 79 PHE A CA 1
ATOM 629 C C . PHE A 1 79 ? 3.066 -13.752 -3.131 1.00 95.06 79 PHE A C 1
ATOM 631 O O . PHE A 1 79 ? 2.683 -13.150 -2.124 1.00 95.06 79 PHE A O 1
ATOM 638 N N . GLY A 1 80 ? 2.223 -14.199 -4.061 1.00 96.94 80 GLY A N 1
ATOM 639 C CA . GLY A 1 80 ? 0.780 -14.010 -4.057 1.00 96.94 80 GLY A CA 1
ATOM 640 C C . GLY A 1 80 ? 0.326 -12.782 -4.848 1.00 96.94 80 GLY A C 1
ATOM 641 O O . GLY A 1 80 ? 1.082 -12.152 -5.582 1.00 96.94 80 GLY A O 1
ATOM 642 N N . HIS A 1 81 ? -0.948 -12.429 -4.663 1.00 98.06 81 HIS A N 1
ATOM 643 C CA . HIS A 1 81 ? -1.671 -11.475 -5.516 1.00 98.06 81 HIS A CA 1
ATOM 644 C C . HIS A 1 81 ? -2.073 -10.188 -4.782 1.00 98.06 81 HIS A C 1
ATOM 646 O O . HIS A 1 81 ? -3.170 -9.654 -4.973 1.00 98.06 81 HIS A O 1
ATOM 652 N N . SER A 1 82 ? -1.195 -9.685 -3.908 1.00 98.50 82 SER A N 1
ATOM 653 C CA . SER A 1 82 ? -1.452 -8.491 -3.092 1.00 98.50 82 SER A CA 1
ATOM 654 C C . SER A 1 82 ? -1.729 -7.235 -3.925 1.00 98.50 82 SER A C 1
ATOM 656 O O . SER A 1 82 ? -2.514 -6.384 -3.506 1.00 98.50 82 SER A O 1
ATOM 658 N N . LEU A 1 83 ? -1.148 -7.131 -5.123 1.00 98.56 83 LEU A N 1
ATOM 659 C CA . LEU A 1 83 ? -1.395 -6.043 -6.065 1.00 98.56 83 LEU A CA 1
ATOM 660 C C . LEU A 1 83 ? -2.843 -6.053 -6.568 1.00 98.56 83 LEU A C 1
ATOM 662 O O . LEU A 1 83 ? -3.530 -5.033 -6.496 1.00 98.56 83 LEU A O 1
ATOM 666 N N . VAL A 1 84 ? -3.317 -7.205 -7.050 1.00 98.56 84 VAL A N 1
ATOM 667 C CA . VAL A 1 84 ? -4.676 -7.361 -7.594 1.00 98.56 84 VAL A CA 1
ATOM 668 C C . VAL A 1 84 ? -5.720 -7.235 -6.490 1.00 98.56 84 VAL A C 1
ATOM 670 O O . VAL A 1 84 ? -6.734 -6.555 -6.663 1.00 98.56 84 VAL A O 1
ATOM 673 N N . GLU A 1 85 ? -5.465 -7.844 -5.331 1.00 98.62 85 GLU A N 1
ATOM 674 C CA . GLU A 1 85 ? -6.356 -7.743 -4.177 1.00 98.62 85 GLU A CA 1
ATOM 675 C C . GLU A 1 85 ? -6.449 -6.298 -3.665 1.00 98.62 85 GLU A C 1
ATOM 677 O O . GLU A 1 85 ? -7.552 -5.788 -3.454 1.00 98.62 85 GLU A O 1
ATOM 682 N N . GLY A 1 86 ? -5.313 -5.607 -3.537 1.00 98.75 86 GLY A N 1
ATOM 683 C CA . GLY A 1 86 ? -5.262 -4.202 -3.137 1.00 98.75 86 GLY A CA 1
ATOM 684 C C . GLY A 1 86 ? -5.991 -3.282 -4.119 1.00 98.75 86 GLY A C 1
ATOM 685 O O . GLY A 1 86 ? -6.807 -2.462 -3.697 1.00 98.75 86 GLY A O 1
ATOM 686 N N . ALA A 1 87 ? -5.773 -3.459 -5.427 1.00 98.81 87 ALA A N 1
ATOM 687 C CA . ALA A 1 87 ? -6.466 -2.705 -6.476 1.00 98.81 87 ALA A CA 1
ATOM 688 C C . ALA A 1 87 ? -7.992 -2.865 -6.388 1.00 98.81 87 ALA A C 1
ATOM 690 O O . ALA A 1 87 ? -8.736 -1.880 -6.425 1.00 98.81 87 ALA A O 1
ATOM 691 N N . LYS A 1 88 ? -8.455 -4.104 -6.181 1.00 98.81 88 LYS A N 1
ATOM 692 C CA . LYS A 1 88 ? -9.874 -4.419 -5.982 1.00 98.81 88 LYS A CA 1
ATOM 693 C C . LYS A 1 88 ? -10.453 -3.716 -4.753 1.00 98.81 88 LYS A C 1
ATOM 695 O O . LYS A 1 88 ? -11.574 -3.218 -4.825 1.00 98.81 88 LYS A O 1
ATOM 700 N N . LEU A 1 89 ? -9.716 -3.666 -3.642 1.00 98.81 89 LEU A N 1
ATOM 701 C CA . LEU A 1 89 ? -10.185 -3.046 -2.396 1.00 98.81 89 LEU A CA 1
ATOM 702 C C . LEU A 1 89 ? -10.392 -1.533 -2.515 1.00 98.81 89 LEU A C 1
ATOM 704 O O . LEU A 1 89 ? -11.296 -1.001 -1.875 1.00 98.81 89 LEU A O 1
ATOM 708 N N . ILE A 1 90 ? -9.587 -0.855 -3.333 1.00 98.69 90 ILE A N 1
ATOM 709 C CA . ILE A 1 90 ? -9.683 0.600 -3.531 1.00 98.69 90 ILE A CA 1
ATOM 710 C C . ILE A 1 90 ? -10.477 0.994 -4.784 1.00 98.69 90 ILE A C 1
ATOM 712 O O . ILE A 1 90 ? -10.641 2.185 -5.050 1.00 98.69 90 ILE A O 1
ATOM 716 N N . GLY A 1 91 ? -10.971 0.010 -5.543 1.00 98.50 91 GLY A N 1
ATOM 717 C CA . GLY A 1 91 ? -11.841 0.219 -6.700 1.00 98.50 91 GLY A CA 1
ATOM 718 C C . GLY A 1 91 ? -11.151 0.842 -7.913 1.00 98.50 91 GLY A C 1
ATOM 719 O O . GLY A 1 91 ? -11.802 1.567 -8.663 1.00 98.50 91 GLY A O 1
ATOM 720 N N . VAL A 1 92 ? -9.853 0.587 -8.116 1.00 98.69 92 VAL A N 1
ATOM 721 C CA . VAL A 1 92 ? -9.097 1.120 -9.265 1.00 98.69 92 VAL A CA 1
ATOM 722 C C . VAL A 1 92 ? -8.485 -0.007 -10.109 1.00 98.69 92 VAL A C 1
ATOM 724 O O . VAL A 1 92 ? -8.256 -1.102 -9.592 1.00 98.69 92 VAL A O 1
ATOM 727 N N . PRO A 1 93 ? -8.195 0.222 -11.404 1.00 98.69 93 PRO A N 1
ATOM 728 C CA . PRO A 1 93 ? -7.508 -0.767 -12.233 1.00 98.69 93 PRO A CA 1
ATOM 729 C C . PRO A 1 93 ? -6.104 -1.101 -11.711 1.00 98.69 93 PRO A C 1
ATOM 731 O O . PRO A 1 93 ? -5.378 -0.217 -11.261 1.00 98.69 93 PRO A O 1
ATOM 734 N N . VAL A 1 94 ? -5.676 -2.359 -11.862 1.00 98.38 94 VAL A N 1
ATOM 735 C CA . VAL A 1 94 ? -4.337 -2.836 -11.451 1.00 98.38 94 VAL A CA 1
ATOM 736 C C . VAL A 1 94 ? -3.215 -1.987 -12.053 1.00 98.38 94 VAL A C 1
ATOM 738 O O . VAL A 1 94 ? -2.282 -1.599 -11.356 1.00 98.38 94 VAL A O 1
ATOM 741 N N . GLU A 1 95 ? -3.343 -1.620 -13.328 1.00 97.94 95 GLU A N 1
ATOM 742 C CA . GLU A 1 95 ? -2.368 -0.779 -14.030 1.00 97.94 95 GLU A CA 1
ATOM 743 C C . GLU A 1 95 ? -2.202 0.618 -13.418 1.00 97.94 95 GLU A C 1
ATOM 745 O O . GLU A 1 95 ? -1.129 1.209 -13.521 1.00 97.94 95 GLU A O 1
ATOM 750 N N . VAL A 1 96 ? -3.232 1.141 -12.746 1.00 98.38 96 VAL A N 1
ATOM 751 C CA . VAL A 1 96 ? -3.125 2.398 -11.997 1.00 98.38 96 VAL A CA 1
ATOM 752 C C . VAL A 1 96 ? -2.291 2.181 -10.734 1.00 98.38 96 VAL A C 1
ATOM 754 O O . VAL A 1 96 ? -1.400 2.973 -10.456 1.00 98.38 96 VAL A O 1
ATOM 757 N N . VAL A 1 97 ? -2.506 1.081 -10.006 1.00 98.62 97 VAL A N 1
ATOM 758 C CA . VAL A 1 97 ? -1.756 0.755 -8.774 1.00 98.62 97 VAL A CA 1
ATOM 759 C C . VAL A 1 97 ? -0.268 0.497 -9.042 1.00 98.62 97 VAL A C 1
ATOM 761 O O . VAL A 1 97 ? 0.564 0.749 -8.170 1.00 98.62 97 VAL A O 1
ATOM 764 N N . LYS A 1 98 ? 0.085 0.015 -10.239 1.00 98.12 98 LYS A N 1
ATOM 765 C CA . LYS A 1 98 ? 1.485 -0.171 -10.653 1.00 98.12 98 LYS A CA 1
ATOM 766 C C . LYS A 1 98 ? 2.234 1.143 -10.881 1.00 98.12 98 LYS A C 1
ATOM 768 O O . LYS A 1 98 ? 3.427 1.185 -10.618 1.00 98.12 98 LYS A O 1
ATOM 773 N N . LYS A 1 99 ? 1.549 2.167 -11.404 1.00 96.44 99 LYS A N 1
ATOM 774 C CA . LYS A 1 99 ? 2.168 3.394 -11.947 1.00 96.44 99 LYS A CA 1
ATOM 775 C C . LYS A 1 99 ? 1.990 4.616 -11.056 1.00 96.44 99 LYS A C 1
ATOM 777 O O . LYS A 1 99 ? 2.787 5.547 -11.112 1.00 96.44 99 LYS A O 1
ATOM 782 N N . ASP A 1 100 ? 0.906 4.652 -10.290 1.00 97.31 100 ASP A N 1
ATOM 783 C CA . ASP A 1 100 ? 0.599 5.759 -9.399 1.00 97.31 100 ASP A CA 1
ATOM 784 C C . ASP A 1 100 ? 1.085 5.430 -7.987 1.00 97.31 100 ASP A C 1
ATOM 786 O O . ASP A 1 100 ? 0.613 4.499 -7.324 1.00 97.31 100 ASP A O 1
ATOM 790 N N . LEU A 1 101 ? 2.048 6.227 -7.526 1.00 97.31 101 LEU A N 1
ATOM 791 C CA . LEU A 1 101 ? 2.669 6.082 -6.217 1.00 97.31 101 LEU A CA 1
ATOM 792 C C . LEU A 1 101 ? 1.647 6.117 -5.081 1.00 97.31 101 LEU A C 1
ATOM 794 O O . LEU A 1 101 ? 1.720 5.287 -4.174 1.00 97.31 101 LEU A O 1
ATOM 798 N N . TYR A 1 102 ? 0.687 7.039 -5.124 1.00 98.38 102 TYR A N 1
ATOM 799 C CA . TYR A 1 102 ? -0.300 7.177 -4.061 1.00 98.38 102 TYR A CA 1
ATOM 800 C C . TYR A 1 102 ? -1.310 6.028 -4.088 1.00 98.38 102 TYR A C 1
ATOM 802 O O . TYR A 1 102 ? -1.647 5.480 -3.037 1.00 98.38 102 TYR A O 1
ATOM 810 N N . GLN A 1 103 ? -1.744 5.595 -5.274 1.00 98.81 103 GLN A N 1
ATOM 811 C CA . GLN A 1 103 ? -2.652 4.450 -5.398 1.00 98.81 103 GLN A CA 1
ATOM 812 C C . GLN A 1 103 ? -1.998 3.146 -4.934 1.00 98.81 103 GLN A C 1
ATOM 814 O O . GLN A 1 103 ? -2.668 2.317 -4.319 1.00 98.81 103 GLN A O 1
ATOM 819 N N . ASN A 1 104 ? -0.688 2.988 -5.135 1.00 98.81 104 ASN A N 1
ATOM 820 C CA . ASN A 1 104 ? 0.072 1.870 -4.577 1.00 98.81 104 ASN A CA 1
ATOM 821 C C . ASN A 1 104 ? 0.058 1.861 -3.036 1.00 98.81 104 ASN A C 1
ATOM 823 O O . ASN A 1 104 ? -0.199 0.822 -2.425 1.00 98.81 104 ASN A O 1
ATOM 827 N N . ILE A 1 105 ? 0.244 3.028 -2.406 1.00 98.88 105 ILE A N 1
ATOM 828 C CA . ILE A 1 105 ? 0.153 3.185 -0.943 1.00 98.88 105 ILE A CA 1
ATOM 829 C C . ILE A 1 105 ? -1.268 2.876 -0.450 1.00 98.88 105 ILE A C 1
ATOM 831 O O . ILE A 1 105 ? -1.434 2.107 0.500 1.00 98.88 105 ILE A O 1
ATOM 835 N N . ARG A 1 106 ? -2.301 3.419 -1.113 1.00 98.88 106 ARG A N 1
ATOM 836 C CA . ARG A 1 106 ? -3.712 3.152 -0.775 1.00 98.88 106 ARG A CA 1
ATOM 837 C C . ARG A 1 106 ? -4.049 1.665 -0.865 1.00 98.88 106 ARG A C 1
ATOM 839 O O . ARG A 1 106 ? -4.666 1.132 0.053 1.00 98.88 106 ARG A O 1
ATOM 846 N N . ALA A 1 107 ? -3.619 0.985 -1.928 1.00 98.88 107 ALA A N 1
ATOM 847 C CA . ALA A 1 107 ? -3.867 -0.441 -2.129 1.00 98.88 107 ALA A CA 1
ATOM 848 C C . ALA A 1 107 ? -3.271 -1.291 -0.994 1.00 98.88 107 ALA A C 1
ATOM 850 O O . ALA A 1 107 ? -3.957 -2.151 -0.437 1.00 98.88 107 ALA A O 1
ATOM 851 N N . ALA A 1 108 ? -2.026 -1.010 -0.595 1.00 98.81 108 ALA A N 1
ATOM 852 C CA . ALA A 1 108 ? -1.388 -1.698 0.526 1.00 98.81 108 ALA A CA 1
ATOM 853 C C . ALA A 1 108 ? -2.083 -1.403 1.865 1.00 98.81 108 ALA A C 1
ATOM 855 O O . ALA A 1 108 ? -2.311 -2.317 2.660 1.00 98.81 108 ALA A O 1
ATOM 856 N N . ALA A 1 109 ? -2.464 -0.146 2.112 1.00 98.75 109 ALA A N 1
ATOM 857 C CA . ALA A 1 109 ? -3.182 0.248 3.322 1.00 98.75 109 ALA A CA 1
ATOM 858 C C . ALA A 1 109 ? -4.551 -0.449 3.431 1.00 98.75 109 ALA A C 1
ATOM 860 O O . ALA A 1 109 ? -4.898 -0.976 4.491 1.00 98.75 109 ALA A O 1
ATOM 861 N N . ALA A 1 110 ? -5.294 -0.534 2.325 1.00 98.75 110 ALA A N 1
ATOM 862 C CA . ALA A 1 110 ? -6.561 -1.252 2.261 1.00 98.75 110 ALA A CA 1
ATOM 863 C C . ALA A 1 11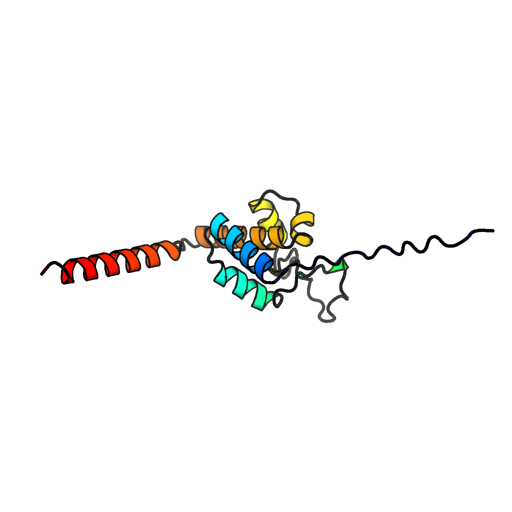0 ? -6.388 -2.752 2.539 1.00 98.75 110 ALA A C 1
ATOM 865 O O . ALA A 1 110 ? -7.157 -3.337 3.309 1.00 98.75 110 ALA A O 1
ATOM 866 N N . LEU A 1 111 ? -5.347 -3.367 1.967 1.00 98.38 111 LEU A N 1
ATOM 867 C CA . LEU A 1 111 ? -5.025 -4.775 2.193 1.00 98.38 111 LEU A CA 1
ATOM 868 C C . LEU A 1 111 ? -4.679 -5.048 3.664 1.00 98.38 111 LEU A C 1
ATOM 870 O O . LEU A 1 111 ? -5.227 -5.970 4.268 1.00 98.38 111 LEU A O 1
ATOM 874 N N . LEU A 1 112 ? -3.845 -4.209 4.282 1.00 97.88 112 LEU A N 1
ATOM 875 C CA . LEU A 1 112 ? -3.517 -4.306 5.709 1.00 97.88 112 LEU A CA 1
ATOM 876 C C . LEU A 1 112 ? -4.759 -4.155 6.595 1.00 97.88 112 LEU A C 1
ATOM 878 O O . LEU A 1 112 ? -4.918 -4.898 7.565 1.00 97.88 112 LEU A O 1
ATOM 882 N N . ALA A 1 113 ? -5.665 -3.233 6.261 1.00 96.81 113 ALA A N 1
ATOM 883 C CA . ALA A 1 113 ? -6.918 -3.060 6.989 1.00 96.81 113 ALA A CA 1
ATOM 884 C C . ALA A 1 113 ? -7.834 -4.292 6.874 1.00 96.81 113 ALA A C 1
ATOM 886 O O . ALA A 1 113 ? -8.413 -4.718 7.881 1.00 96.81 113 ALA A O 1
ATOM 887 N N . LYS A 1 114 ? -7.926 -4.906 5.685 1.00 97.12 114 LYS A N 1
ATOM 888 C CA . LYS A 1 114 ? -8.636 -6.179 5.484 1.00 97.12 114 LYS A CA 1
ATOM 889 C C . LYS A 1 114 ? -8.031 -7.291 6.343 1.00 97.12 114 LYS A C 1
ATOM 891 O O . LYS A 1 114 ? -8.757 -7.903 7.125 1.00 97.12 114 LYS A O 1
ATOM 896 N N . LEU A 1 115 ? -6.717 -7.500 6.258 1.00 95.50 115 LEU A N 1
ATOM 897 C CA . LEU A 1 115 ? -6.008 -8.531 7.026 1.00 95.50 115 LEU A CA 1
ATOM 898 C C . LEU A 1 115 ? -6.172 -8.324 8.538 1.00 95.50 115 LEU A C 1
ATOM 900 O O . LEU A 1 115 ? -6.420 -9.271 9.281 1.00 95.50 115 LEU A O 1
ATOM 904 N N . SER A 1 116 ? -6.094 -7.075 8.997 1.00 93.69 116 SER A N 1
ATOM 905 C CA . SER A 1 116 ? -6.329 -6.699 10.393 1.00 93.69 116 SER A CA 1
ATOM 906 C C . SER A 1 116 ? -7.729 -7.106 10.864 1.00 93.69 116 SER A C 1
ATOM 908 O O . SER A 1 116 ? -7.874 -7.743 11.913 1.00 93.69 116 SER A O 1
ATOM 910 N N . LYS A 1 117 ? -8.758 -6.825 10.052 1.00 93.56 117 LYS A N 1
ATOM 911 C CA . LYS A 1 117 ? -10.147 -7.217 10.326 1.00 93.56 117 LYS A CA 1
ATOM 912 C C . LYS A 1 117 ? -10.313 -8.738 10.377 1.00 93.56 117 LYS A C 1
ATOM 914 O O . LYS A 1 117 ? -10.939 -9.238 11.307 1.00 93.56 117 LYS A O 1
ATOM 919 N N . GLU A 1 118 ? -9.742 -9.465 9.420 1.00 94.62 118 GLU A N 1
ATOM 920 C CA . GLU A 1 118 ? -9.801 -10.936 9.357 1.00 94.62 118 GLU A CA 1
ATOM 921 C C . GLU A 1 118 ? -9.116 -11.602 10.557 1.00 94.62 118 GLU A C 1
ATOM 923 O O . GLU A 1 118 ? -9.546 -12.657 11.019 1.00 94.62 118 GLU A O 1
ATOM 928 N N . ARG A 1 119 ? -8.081 -10.961 11.109 1.00 92.56 119 ARG A N 1
ATOM 929 C CA . ARG A 1 119 ? -7.352 -11.423 12.299 1.00 92.56 119 ARG A CA 1
ATOM 930 C C . ARG A 1 119 ? -7.951 -10.934 13.622 1.00 92.56 119 ARG A C 1
ATOM 932 O O . ARG A 1 119 ? -7.404 -11.243 14.678 1.00 92.56 119 ARG A O 1
ATOM 939 N N . GLY A 1 120 ? -9.039 -10.161 13.591 1.00 88.06 120 GLY A N 1
ATOM 940 C CA . GLY A 1 120 ? -9.661 -9.594 14.791 1.00 88.06 120 GLY A CA 1
ATOM 941 C C . GLY A 1 120 ? -8.778 -8.580 15.531 1.00 88.06 120 GLY A C 1
ATOM 942 O O . GLY A 1 120 ? -8.972 -8.347 16.727 1.00 88.06 120 GLY A O 1
ATOM 943 N N . LEU A 1 121 ? -7.798 -7.978 14.849 1.00 83.31 121 LEU A N 1
ATOM 944 C CA . LEU A 1 121 ? -6.919 -6.979 15.448 1.00 83.31 121 LEU A CA 1
ATOM 945 C C . LEU A 1 121 ? -7.694 -5.673 15.667 1.00 83.31 121 LEU A C 1
ATOM 947 O O . LEU A 1 121 ? -8.371 -5.150 14.781 1.00 83.31 121 LEU A O 1
ATOM 951 N N . LYS A 1 122 ? -7.603 -5.123 16.881 1.00 71.44 122 LYS A N 1
ATOM 952 C CA . LYS A 1 122 ? -8.207 -3.823 17.203 1.00 71.44 122 LYS A CA 1
ATOM 953 C C . LYS A 1 122 ? -7.335 -2.699 16.644 1.00 71.44 122 LYS A C 1
ATOM 955 O O . LYS A 1 122 ? -6.112 -2.757 16.743 1.00 71.44 122 LYS A O 1
ATOM 960 N N . LYS A 1 123 ? -7.958 -1.636 16.122 1.00 67.38 123 LYS A N 1
ATOM 961 C CA . LYS A 1 123 ? -7.241 -0.437 15.656 1.00 67.38 123 LYS A CA 1
ATOM 962 C C . LYS A 1 123 ? -6.433 0.171 16.815 1.00 67.38 123 LYS A C 1
ATOM 964 O O . LYS A 1 123 ? -7.017 0.621 17.803 1.00 67.38 123 LYS A O 1
ATOM 969 N N . GLY A 1 124 ? -5.102 0.198 16.692 1.00 60.03 124 GLY A N 1
ATOM 970 C CA . GLY A 1 124 ? -4.177 0.605 17.764 1.00 60.03 124 GLY A CA 1
ATOM 971 C C . GLY A 1 124 ? -4.428 2.011 18.335 1.00 60.03 124 GLY A C 1
ATOM 972 O O . GLY A 1 124 ? -4.235 2.240 19.529 1.00 60.03 124 GLY A O 1
ATOM 973 N N . LEU A 1 125 ? -4.972 2.926 17.525 1.00 57.06 125 LEU A N 1
ATOM 974 C CA . LEU A 1 125 ? -5.320 4.300 17.919 1.00 57.06 125 LEU A CA 1
ATOM 975 C C . LEU A 1 125 ? -6.397 4.395 19.012 1.00 57.06 125 LEU A C 1
ATOM 977 O O . LEU A 1 125 ? -6.416 5.371 19.764 1.00 57.06 125 LEU A O 1
ATOM 981 N N . GLN A 1 126 ? -7.259 3.383 19.169 1.00 57.16 126 GLN A N 1
ATOM 982 C CA . GLN A 1 126 ? -8.254 3.398 20.249 1.00 57.16 126 GLN A CA 1
ATOM 983 C C . GLN A 1 126 ? -7.591 3.320 21.632 1.00 57.16 126 GLN A C 1
ATOM 985 O O . GLN A 1 126 ? -8.056 3.961 22.572 1.00 57.16 126 GLN A O 1
ATOM 990 N N . ARG A 1 127 ? -6.464 2.606 21.760 1.00 56.72 127 ARG A N 1
ATOM 991 C CA . ARG A 1 127 ? -5.754 2.456 23.040 1.00 56.72 127 ARG A CA 1
ATOM 992 C C . ARG A 1 127 ? -5.030 3.739 23.444 1.00 56.72 127 ARG A C 1
ATOM 994 O O . ARG A 1 127 ? -5.071 4.109 24.611 1.00 56.72 127 ARG A O 1
ATOM 1001 N N . LEU A 1 128 ? -4.433 4.452 22.485 1.00 59.00 128 LEU A N 1
ATOM 1002 C CA . LEU A 1 128 ? -3.733 5.717 22.741 1.00 59.00 128 LEU A CA 1
ATOM 1003 C C . LEU A 1 128 ? -4.691 6.840 23.145 1.00 59.00 128 LEU A C 1
ATOM 1005 O O . LEU A 1 128 ? -4.376 7.607 24.053 1.00 59.00 128 LEU A O 1
ATOM 1009 N N . LYS A 1 129 ? -5.884 6.908 22.537 1.00 60.88 129 LYS A N 1
ATOM 1010 C CA . LYS A 1 129 ? -6.911 7.882 22.936 1.00 60.88 129 LYS A CA 1
ATOM 1011 C C . LYS A 1 129 ? -7.417 7.612 24.355 1.00 60.88 129 LYS A C 1
ATOM 1013 O O . LYS A 1 129 ? -7.545 8.555 25.124 1.00 60.88 129 LYS A O 1
ATOM 1018 N N . ILE A 1 130 ? -7.619 6.342 24.723 1.00 60.22 130 ILE A N 1
ATOM 1019 C CA . ILE A 1 130 ? -7.978 5.941 26.096 1.00 60.22 130 ILE A CA 1
ATOM 1020 C C . ILE A 1 130 ? -6.869 6.318 27.087 1.00 60.22 130 ILE A C 1
ATOM 1022 O O . ILE A 1 130 ? -7.158 6.933 28.109 1.00 60.22 130 ILE A O 1
ATOM 1026 N N . ILE A 1 131 ? -5.605 6.016 26.773 1.00 65.81 131 ILE A N 1
ATOM 1027 C CA . ILE A 1 131 ? -4.462 6.350 27.639 1.00 65.81 131 ILE A CA 1
ATOM 1028 C C . ILE A 1 131 ? -4.353 7.870 27.824 1.00 65.81 131 ILE A C 1
ATOM 1030 O O . ILE A 1 131 ? -4.281 8.344 28.957 1.00 65.81 131 ILE A O 1
ATOM 1034 N N . LYS A 1 132 ? -4.436 8.647 26.739 1.00 70.06 132 LYS A N 1
ATOM 1035 C CA . LYS A 1 132 ? -4.366 10.113 26.793 1.00 70.06 132 LYS A CA 1
ATOM 1036 C C . LYS A 1 132 ? -5.528 10.714 27.594 1.00 70.06 132 LYS A C 1
ATOM 1038 O O . LYS A 1 132 ? -5.287 11.552 28.460 1.00 70.06 132 LYS A O 1
ATOM 1043 N N . MET A 1 133 ? -6.750 10.215 27.395 1.00 66.69 133 MET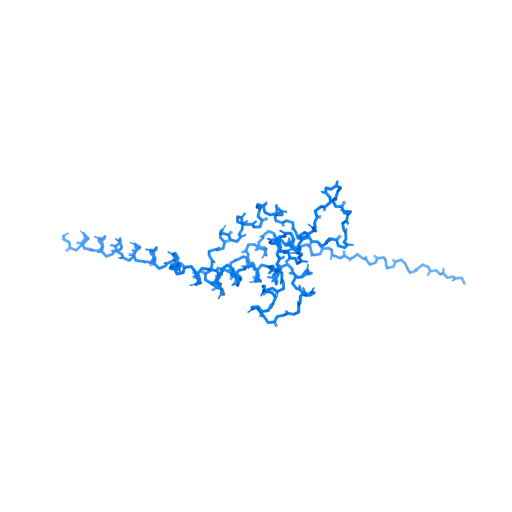 A N 1
ATOM 1044 C CA . MET A 1 133 ? -7.937 10.644 28.147 1.00 66.69 133 MET A CA 1
ATOM 1045 C C . MET A 1 133 ? -7.831 10.296 29.641 1.00 66.69 133 MET A C 1
ATOM 1047 O O . MET A 1 133 ? -8.151 11.123 30.489 1.00 66.69 133 MET A O 1
ATOM 1051 N N . SER A 1 134 ? -7.305 9.110 29.974 1.00 68.94 134 SER A N 1
ATOM 1052 C CA . SER A 1 134 ? -7.064 8.709 31.368 1.00 68.94 134 SER A CA 1
ATOM 1053 C C . SER A 1 134 ? -5.978 9.551 32.046 1.00 68.94 134 SER A C 1
ATOM 1055 O O . SER A 1 134 ? -6.117 9.905 33.216 1.00 68.94 134 SER A O 1
ATOM 1057 N N . SER A 1 135 ? -4.932 9.942 31.307 1.00 74.69 135 SER A N 1
ATOM 1058 C CA . SER A 1 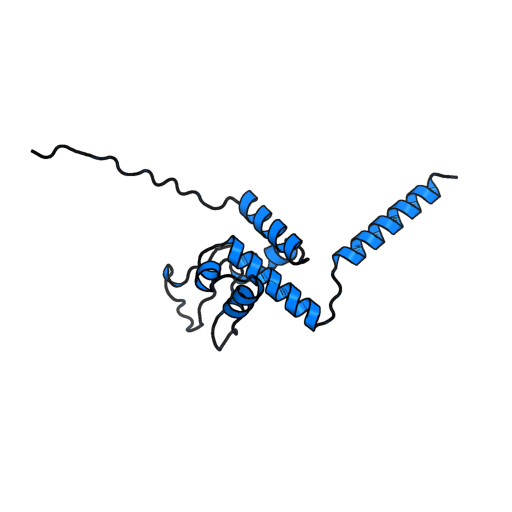135 ? -3.868 10.801 31.834 1.00 74.69 135 SER A CA 1
ATOM 1059 C C . SER A 1 135 ? -4.339 12.237 32.075 1.00 74.69 135 SER A C 1
ATOM 1061 O O . SER A 1 135 ? -4.033 12.798 33.120 1.00 74.69 135 SER A O 1
ATOM 1063 N N . GLN A 1 136 ? -5.137 12.817 31.171 1.00 73.19 136 GLN A N 1
ATOM 1064 C CA . GLN A 1 136 ? -5.673 14.174 31.336 1.00 73.19 136 GLN A CA 1
ATOM 1065 C C . GLN A 1 136 ? -6.659 14.257 32.506 1.00 73.19 136 GLN A C 1
ATOM 1067 O O . GLN A 1 136 ? -6.525 15.143 33.344 1.00 73.19 136 GLN A O 1
ATOM 1072 N N . SER A 1 137 ? -7.559 13.277 32.633 1.00 72.00 137 SER A N 1
ATOM 1073 C CA . SER A 1 137 ? -8.486 13.190 33.769 1.00 72.00 137 SER A CA 1
ATOM 1074 C C . SER A 1 137 ? -7.763 13.017 35.114 1.00 72.00 137 SER A C 1
ATOM 1076 O O . SER A 1 137 ? -8.163 13.615 36.111 1.00 72.00 137 SER A O 1
ATOM 1078 N N . SER A 1 138 ? -6.656 12.264 35.146 1.00 68.06 138 SER A N 1
ATOM 1079 C CA . SER A 1 138 ? -5.838 12.112 36.360 1.00 68.06 138 SER A CA 1
ATOM 1080 C C . SER A 1 138 ? -5.120 13.408 36.753 1.00 68.06 138 SER A C 1
ATOM 1082 O O . SER A 1 138 ? -5.010 13.703 37.938 1.00 68.06 138 SER A O 1
ATOM 1084 N N . VAL A 1 139 ? -4.654 14.201 35.782 1.00 71.50 139 VAL A N 1
ATOM 1085 C CA . VAL A 1 139 ? -3.988 15.493 36.032 1.00 71.50 139 VAL A CA 1
ATOM 1086 C C . VAL A 1 139 ? -4.989 16.560 36.491 1.00 71.50 139 VAL A C 1
ATOM 1088 O O . VAL A 1 139 ? -4.699 17.305 37.424 1.00 71.50 139 VAL A O 1
ATOM 1091 N N . GLU A 1 140 ? -6.187 16.606 35.905 1.00 76.38 140 GLU A N 1
ATOM 1092 C CA . GLU A 1 140 ? -7.258 17.517 36.341 1.00 76.38 140 GLU A CA 1
ATOM 1093 C C . GLU A 1 140 ? -7.744 17.208 37.765 1.00 76.38 140 GLU A C 1
ATOM 1095 O O . GLU A 1 140 ? -7.972 18.132 38.544 1.00 76.38 140 GLU A O 1
ATOM 1100 N N . PHE A 1 141 ? -7.825 15.927 38.144 1.00 66.00 141 PHE A N 1
ATOM 1101 C CA . PHE A 1 141 ? -8.178 15.512 3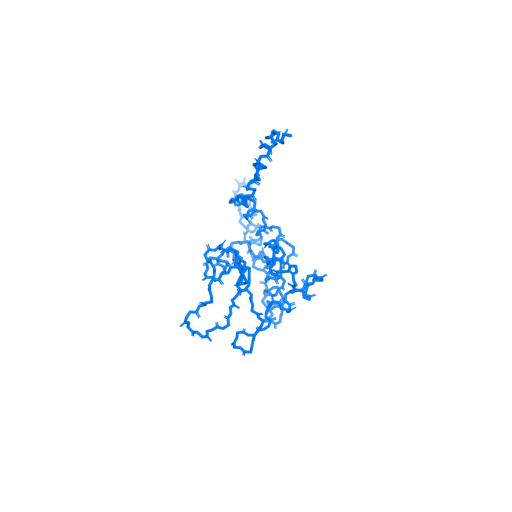9.507 1.00 66.00 141 PHE A CA 1
ATOM 1102 C C . PHE A 1 141 ? -7.135 15.931 40.558 1.00 66.00 141 PHE A C 1
ATOM 1104 O O . PHE A 1 141 ? -7.491 16.205 41.705 1.00 66.00 141 PHE A O 1
ATOM 1111 N N . LEU A 1 142 ? -5.852 15.994 40.187 1.00 70.50 142 LEU A N 1
ATOM 1112 C CA . LEU A 1 142 ? -4.776 16.433 41.084 1.00 70.50 142 LEU A CA 1
ATOM 1113 C C . LEU A 1 142 ? -4.728 17.960 41.255 1.00 70.50 142 LEU A C 1
ATOM 1115 O O . LEU A 1 142 ? -4.338 18.422 42.321 1.00 70.50 142 LEU A O 1
ATOM 1119 N N . ASN A 1 143 ? -5.158 18.733 40.253 1.00 69.62 143 ASN A N 1
ATOM 1120 C CA . ASN A 1 143 ? -5.163 20.204 40.287 1.00 69.62 143 ASN A CA 1
ATOM 1121 C C . ASN A 1 143 ? -6.417 20.829 40.936 1.00 69.62 143 ASN A C 1
ATOM 1123 O O . ASN A 1 143 ? -6.486 22.049 41.058 1.00 69.62 143 ASN A O 1
ATOM 1127 N N . GLN A 1 144 ? -7.414 20.028 41.327 1.00 68.69 144 GLN A N 1
ATOM 1128 C CA . GLN A 1 144 ? -8.641 20.492 41.999 1.00 68.69 144 GLN A CA 1
ATOM 1129 C C . GLN A 1 144 ? -8.609 20.345 43.536 1.00 68.69 144 GLN A C 1
ATOM 1131 O O . GLN A 1 144 ? -9.658 20.454 44.173 1.00 68.69 144 GLN A O 1
ATOM 1136 N N . ARG A 1 145 ? -7.443 20.092 44.145 1.00 49.88 145 ARG A N 1
ATOM 1137 C CA . ARG A 1 145 ? -7.263 20.038 45.608 1.00 49.88 145 ARG A CA 1
ATOM 1138 C C . ARG A 1 145 ? -6.376 21.156 46.123 1.00 49.88 145 ARG A C 1
ATOM 1140 O O . ARG A 1 145 ? -5.392 21.480 45.427 1.00 49.88 145 ARG A O 1
#

Mean predicted aligned error: 10.15 Å

Secondary structure (DSSP, 8-state):
--------------PPPHHHHHHHHHHHHHHHT--HHHHHHHHHHHHTT--B-GGGSPPPTT-PPPPBBTTTB--BTTTB-HHHHHHHHHT--HHHHHH-HHHHHHHHHHHHHHHHHHTTPPPTHHHHHHHHHHHHHHHHHHTT-

Solvent-accessible surface area (backbone atoms only — not comparable to full-atom values): 8323 Å² total; per-residue (Å²): 138,91,79,81,84,82,78,75,76,82,74,79,81,80,69,84,47,73,67,57,52,53,48,44,34,43,53,28,12,66,74,44,65,39,62,31,68,57,52,52,51,45,13,40,74,59,38,66,63,39,69,33,52,57,93,81,47,85,78,67,95,75,82,61,85,73,48,33,13,24,51,42,31,24,74,44,94,86,83,33,47,54,36,56,54,8,17,60,71,71,74,47,60,52,72,49,30,42,71,35,63,59,49,19,46,37,15,51,31,40,42,52,40,49,53,33,57,77,68,70,54,75,64,68,66,62,58,54,53,51,51,52,52,54,51,51,54,54,52,55,62,63,71,76,111

Sequence (145 aa):
MRRLIIIFTLFLYVGVSADDLKKYFQLAGDEFGVPAELLEAIAFVNTRWVHIEPEKLEPACNGKPPAYGIMGLHDDDWFGHSLVEGAKLIGVPVEVVKKDLYQNIRAAAALLAKLSKERGLKKGLQRLKIIKMSSQSSVEFLNQR